Protein AF-A0A9X9LCR9-F1 (afdb_monomer_lite)

Organism: Gulo gulo (NCBI:txid48420)

Radius of gyration: 14.99 Å; chains: 1; bounding box: 38×28×44 Å

InterPro domains:
  IPR029052 Metallo-dependent phosphatase-like [G3DSA:3.60.21.10] (1-142)
  IPR029052 Metallo-dependent phosphatase-like [SSF56300] (3-139)
  IPR051693 UPF0046 metallophosphoesterase [PTHR12905] (1-142)

Structure (mmCIF, N/CA/C/O backbone):
data_AF-A0A9X9LCR9-F1
#
_entry.id   AF-A0A9X9LCR9-F1
#
loop_
_atom_site.group_PDB
_atom_site.id
_atom_site.type_symbol
_atom_site.label_atom_id
_atom_site.label_alt_id
_atom_site.label_comp_id
_atom_site.label_asym_id
_atom_site.label_entity_id
_atom_site.label_seq_id
_atom_site.pdbx_PDB_ins_code
_atom_site.Cartn_x
_atom_site.Cartn_y
_atom_site.Cartn_z
_atom_site.occupancy
_atom_site.B_iso_or_equiv
_atom_site.auth_seq_id
_atom_site.auth_comp_id
_atom_site.auth_asym_id
_atom_site.auth_atom_id
_atom_site.pdbx_PDB_model_num
ATOM 1 N N . GLN A 1 1 ? -15.978 13.711 -4.464 1.00 60.16 1 GLN A N 1
ATOM 2 C CA . GLN A 1 1 ? -16.496 12.418 -3.958 1.00 60.16 1 GLN A CA 1
ATOM 3 C C . GLN A 1 1 ? -17.805 11.974 -4.627 1.00 60.16 1 GLN A C 1
ATOM 5 O O . GLN A 1 1 ? -18.141 10.807 -4.513 1.00 60.16 1 GLN A O 1
ATOM 10 N N . SER A 1 2 ? -18.507 12.833 -5.384 1.00 73.75 2 SER A N 1
ATOM 11 C CA . SER A 1 2 ? -19.792 12.514 -6.041 1.00 73.75 2 SER A CA 1
ATOM 12 C C . SER A 1 2 ? -19.767 11.366 -7.064 1.00 73.75 2 SER A C 1
ATOM 14 O O . SER A 1 2 ? -20.827 10.879 -7.432 1.00 73.75 2 SER A O 1
ATOM 16 N N . LEU A 1 3 ? -18.588 10.927 -7.520 1.00 88.06 3 LEU A N 1
ATOM 17 C CA . LEU A 1 3 ? -18.436 9.832 -8.489 1.00 88.06 3 LEU A CA 1
ATOM 18 C C . LEU A 1 3 ? -18.243 8.449 -7.843 1.00 88.06 3 LEU A C 1
ATOM 20 O O . LEU A 1 3 ? -18.401 7.437 -8.515 1.00 88.06 3 LEU A O 1
ATOM 24 N N . LEU A 1 4 ? -17.883 8.392 -6.557 1.00 92.56 4 LEU A N 1
ATOM 25 C CA . LEU A 1 4 ? -17.561 7.157 -5.836 1.00 92.56 4 LEU A CA 1
ATOM 26 C C . LEU A 1 4 ? -18.601 6.916 -4.735 1.00 92.56 4 LEU A C 1
ATOM 28 O O . LEU A 1 4 ? -18.301 6.994 -3.550 1.00 92.56 4 LEU A O 1
ATOM 32 N N . THR A 1 5 ? -19.850 6.670 -5.131 1.00 95.25 5 THR A N 1
ATOM 33 C CA . THR A 1 5 ? -20.988 6.544 -4.197 1.00 95.25 5 THR A CA 1
ATOM 34 C C . THR A 1 5 ? -21.071 5.188 -3.502 1.00 95.25 5 THR A C 1
ATOM 36 O O . THR A 1 5 ? -21.735 5.061 -2.480 1.00 95.25 5 THR A O 1
ATOM 39 N N . ASN A 1 6 ? -20.405 4.168 -4.047 1.00 96.31 6 ASN A N 1
ATOM 40 C CA . ASN A 1 6 ? -20.475 2.783 -3.571 1.00 96.31 6 ASN A CA 1
ATOM 41 C C . ASN A 1 6 ? -19.191 2.316 -2.867 1.00 96.31 6 ASN A C 1
ATOM 43 O O . ASN A 1 6 ? -19.010 1.119 -2.656 1.00 96.31 6 ASN A O 1
ATOM 47 N N . CYS A 1 7 ? -18.293 3.235 -2.508 1.00 95.56 7 CYS A N 1
ATOM 48 C CA . CYS A 1 7 ? -17.106 2.920 -1.722 1.00 95.56 7 CYS A CA 1
ATOM 49 C C . CYS A 1 7 ? -16.768 4.038 -0.733 1.00 95.56 7 CYS A C 1
ATOM 51 O O . CYS A 1 7 ? -17.198 5.181 -0.879 1.00 95.56 7 CYS A O 1
ATOM 53 N N . VAL A 1 8 ? -15.966 3.698 0.275 1.00 96.81 8 VAL A N 1
ATOM 54 C CA . VAL A 1 8 ? -15.316 4.694 1.126 1.00 96.81 8 VAL A CA 1
ATOM 55 C C . VAL A 1 8 ? -13.973 5.029 0.491 1.00 96.81 8 VAL A C 1
ATOM 57 O O . VAL A 1 8 ? -13.064 4.203 0.474 1.00 96.81 8 VAL A O 1
ATOM 60 N N . TYR A 1 9 ? -13.856 6.231 -0.067 1.00 97.19 9 TYR A N 1
ATOM 61 C CA . TYR A 1 9 ? -12.584 6.731 -0.581 1.00 97.19 9 TYR A CA 1
ATOM 62 C C . TYR A 1 9 ? -11.676 7.166 0.572 1.00 97.19 9 TYR A C 1
ATOM 64 O O . TYR A 1 9 ? -12.100 7.973 1.400 1.00 97.19 9 TYR A O 1
ATOM 72 N N . LEU A 1 10 ? -10.433 6.678 0.582 1.00 98.19 10 LEU A N 1
ATOM 73 C CA . LEU A 1 10 ? -9.404 7.069 1.544 1.00 98.19 10 LEU A CA 1
ATOM 74 C C . LEU A 1 10 ? -8.226 7.730 0.824 1.00 98.19 10 LEU A C 1
ATOM 76 O O . LEU A 1 10 ? -7.692 7.181 -0.140 1.00 98.19 10 LEU A O 1
ATOM 80 N N . GLN A 1 11 ? -7.804 8.888 1.322 1.00 98.25 11 GLN A N 1
ATOM 81 C CA . GLN A 1 11 ? -6.579 9.564 0.906 1.00 98.25 11 GLN A CA 1
ATOM 82 C C . GLN A 1 11 ? -6.007 10.305 2.106 1.00 98.25 11 GLN A C 1
ATOM 84 O O . GLN A 1 11 ? -6.536 11.344 2.496 1.00 98.25 11 GLN A O 1
ATOM 89 N N . ASP A 1 12 ? -4.917 9.774 2.655 1.00 98.56 12 ASP A N 1
ATOM 90 C CA . ASP A 1 12 ? -4.305 10.259 3.893 1.00 98.56 12 ASP A CA 1
ATOM 91 C C . ASP A 1 12 ? -5.341 10.320 5.040 1.00 98.56 12 ASP A C 1
ATOM 93 O O . ASP A 1 12 ? -5.363 11.251 5.844 1.00 98.56 12 ASP A O 1
ATOM 97 N N . SER A 1 13 ? -6.240 9.330 5.087 1.00 98.56 13 SER A N 1
ATOM 98 C CA . SER A 1 13 ? -7.399 9.294 5.985 1.00 98.56 13 SER A CA 1
ATOM 99 C C . SER A 1 13 ? -7.719 7.872 6.450 1.00 98.56 13 SER A C 1
ATOM 101 O O . SER A 1 13 ? -7.363 6.897 5.782 1.00 98.56 13 SER A O 1
ATOM 103 N N . GLU A 1 14 ? -8.454 7.755 7.558 1.00 98.56 14 GLU A N 1
ATOM 104 C CA . GLU A 1 14 ? -8.929 6.474 8.091 1.00 98.56 14 GLU A CA 1
ATOM 105 C C . GLU A 1 14 ? -10.451 6.325 8.090 1.00 98.56 14 GLU A C 1
ATOM 107 O O . GLU A 1 14 ? -11.203 7.297 8.019 1.00 98.56 14 GLU A O 1
ATOM 112 N N . VAL A 1 15 ? -10.889 5.074 8.203 1.00 98.44 15 VAL A N 1
ATOM 113 C CA . VAL A 1 15 ? -12.267 4.681 8.491 1.00 98.44 15 VAL A CA 1
ATOM 114 C C . VAL A 1 15 ? -12.263 3.467 9.416 1.00 98.44 15 VAL A C 1
ATOM 116 O O . VAL A 1 15 ? -11.398 2.598 9.309 1.00 98.44 15 VAL A O 1
ATOM 119 N N . THR A 1 16 ? -13.260 3.376 10.294 1.00 98.06 16 THR A N 1
ATOM 120 C CA . THR A 1 16 ? -13.500 2.171 11.093 1.00 98.06 16 THR A CA 1
ATOM 121 C C . THR A 1 16 ? -14.642 1.366 10.488 1.00 98.06 16 THR A C 1
ATOM 123 O O . THR A 1 16 ? -15.760 1.865 10.363 1.00 98.06 16 THR A O 1
ATOM 126 N N . VAL A 1 17 ? -14.387 0.105 10.138 1.00 96.81 17 VAL A N 1
ATOM 127 C CA . VAL A 1 17 ? -15.395 -0.806 9.576 1.00 96.81 17 VAL A CA 1
ATOM 128 C C . VAL A 1 17 ? -15.409 -2.090 10.389 1.00 96.81 17 VAL A C 1
ATOM 130 O O . VAL A 1 17 ? -14.409 -2.796 10.461 1.00 96.81 17 VAL A O 1
ATOM 133 N N . ARG A 1 18 ? -16.555 -2.406 11.009 1.00 95.25 18 ARG A N 1
ATOM 134 C CA . ARG A 1 18 ? -16.722 -3.604 11.858 1.00 95.25 18 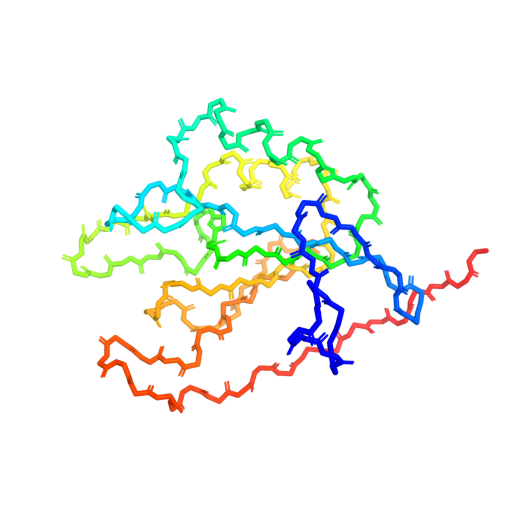ARG A CA 1
ATOM 135 C C . ARG A 1 18 ? -15.624 -3.744 12.930 1.00 95.25 18 ARG A C 1
ATOM 137 O O . ARG A 1 18 ? -15.129 -4.836 13.177 1.00 95.25 18 ARG A O 1
ATOM 144 N N . GLY A 1 19 ? -15.241 -2.619 13.534 1.00 95.94 19 GLY A N 1
ATOM 145 C CA . GLY A 1 19 ? -14.210 -2.546 14.571 1.00 95.94 19 GLY A CA 1
ATOM 146 C C . GLY A 1 19 ? -12.770 -2.472 14.056 1.00 95.94 19 GLY A C 1
ATOM 147 O O . GLY A 1 19 ? -11.893 -2.147 14.842 1.00 95.94 19 GLY A O 1
ATOM 148 N N . PHE A 1 20 ? -12.512 -2.722 12.768 1.00 97.62 20 PHE A N 1
ATOM 149 C CA . PHE A 1 20 ? -11.172 -2.588 12.195 1.00 97.62 20 PHE A CA 1
ATOM 150 C C . PHE A 1 20 ? -10.888 -1.140 11.821 1.00 97.62 20 PHE A C 1
ATOM 152 O O . PHE A 1 20 ? -11.672 -0.538 11.081 1.00 97.62 20 PHE A O 1
ATOM 159 N N . ARG A 1 21 ? -9.751 -0.607 12.267 1.00 98.19 21 ARG A N 1
ATOM 160 C CA . ARG A 1 21 ? -9.237 0.695 11.828 1.00 98.19 21 ARG A CA 1
ATOM 161 C C . ARG A 1 21 ? -8.440 0.530 10.540 1.00 98.19 21 ARG A C 1
ATOM 163 O O . ARG A 1 21 ? -7.424 -0.166 10.515 1.00 98.19 21 ARG A O 1
ATOM 170 N N . ILE A 1 22 ? -8.913 1.167 9.473 1.00 98.81 22 ILE A N 1
ATOM 171 C CA . ILE A 1 22 ? -8.351 1.062 8.126 1.00 98.81 22 ILE A CA 1
ATOM 172 C C . ILE A 1 22 ? -7.832 2.432 7.704 1.00 98.81 22 ILE A C 1
ATOM 174 O O . ILE A 1 22 ? -8.616 3.374 7.615 1.00 98.81 22 ILE A O 1
ATOM 178 N N . TYR A 1 23 ? -6.538 2.540 7.408 1.00 98.88 23 TYR A N 1
ATOM 179 C CA . TYR A 1 23 ? -5.921 3.774 6.913 1.00 98.88 23 TYR A CA 1
ATOM 180 C C . TYR A 1 23 ? -5.494 3.619 5.454 1.00 98.88 23 TYR A C 1
ATOM 182 O O . TYR A 1 23 ? -4.895 2.606 5.093 1.00 98.88 23 TYR A O 1
ATOM 190 N N . GLY A 1 24 ? -5.772 4.622 4.617 1.00 98.81 24 GLY A N 1
ATOM 191 C CA . GLY A 1 24 ? -5.448 4.598 3.189 1.00 98.81 24 GLY A CA 1
ATOM 192 C C . GLY A 1 24 ? -4.637 5.807 2.732 1.00 98.81 24 GLY A C 1
ATOM 193 O O . GLY A 1 24 ? -4.992 6.945 3.038 1.00 98.81 24 GLY A O 1
ATOM 194 N N . SER A 1 25 ? -3.578 5.579 1.950 1.00 98.75 25 SER A N 1
ATOM 195 C CA . SER A 1 25 ? -2.771 6.654 1.357 1.00 98.75 25 SER A CA 1
ATOM 196 C C . SER A 1 25 ? -2.227 6.295 -0.038 1.00 98.75 25 SER A C 1
ATOM 198 O O . SER A 1 25 ? -1.707 5.194 -0.231 1.00 98.75 25 SER A O 1
ATOM 200 N N . PRO A 1 26 ? -2.323 7.191 -1.042 1.00 98.50 26 PRO A N 1
ATOM 201 C CA . PRO A 1 26 ? -1.983 6.861 -2.427 1.00 98.50 26 PRO A CA 1
ATOM 202 C C . PRO A 1 26 ? -0.506 7.084 -2.779 1.00 98.50 26 PRO A C 1
ATOM 204 O O . PRO A 1 26 ? -0.095 6.734 -3.884 1.00 98.50 26 PRO A O 1
ATOM 207 N N . TRP A 1 27 ? 0.276 7.716 -1.898 1.00 98.56 27 TRP A N 1
ATOM 208 C CA . TRP A 1 27 ? 1.621 8.175 -2.238 1.00 98.56 27 TRP A CA 1
ATOM 209 C C . TRP A 1 27 ? 2.573 7.018 -2.544 1.00 98.56 27 TRP A C 1
ATOM 211 O O . TRP A 1 27 ? 2.448 5.909 -2.024 1.00 98.56 27 TRP A O 1
ATOM 221 N N . GLN A 1 28 ? 3.551 7.283 -3.399 1.00 96.56 28 GLN A N 1
ATOM 222 C CA . GLN A 1 28 ? 4.578 6.316 -3.764 1.00 96.56 28 GLN A CA 1
ATOM 223 C C . GLN A 1 28 ? 5.899 7.017 -4.096 1.00 96.56 28 GLN A C 1
ATOM 225 O O . GLN A 1 28 ? 5.895 8.191 -4.491 1.00 96.56 28 GLN A O 1
ATOM 230 N N . PRO A 1 29 ? 7.042 6.315 -3.964 1.00 96.81 29 PRO A N 1
ATOM 231 C CA . PRO A 1 29 ? 8.285 6.772 -4.560 1.00 96.81 29 PRO A CA 1
ATOM 232 C C . PRO A 1 29 ? 8.101 7.039 -6.045 1.00 96.81 29 PRO A C 1
ATOM 234 O O . PRO A 1 29 ? 7.487 6.236 -6.741 1.00 96.81 29 PRO A O 1
ATOM 237 N N . TRP A 1 30 ? 8.677 8.144 -6.510 1.00 92.88 30 TRP A N 1
ATOM 238 C CA . TRP A 1 30 ? 8.523 8.604 -7.883 1.00 92.88 30 TRP A CA 1
ATOM 239 C C . TRP A 1 30 ? 8.633 7.478 -8.929 1.00 92.88 30 TRP A C 1
ATOM 241 O O . TRP A 1 30 ? 9.650 6.780 -9.012 1.00 92.88 30 TRP A O 1
ATOM 251 N N . PHE A 1 31 ? 7.588 7.349 -9.750 1.00 85.12 31 PHE A N 1
ATOM 252 C CA . PHE A 1 31 ? 7.482 6.392 -10.845 1.00 85.12 31 PHE A CA 1
ATOM 253 C C . PHE A 1 31 ? 6.814 7.039 -12.067 1.00 85.12 31 PHE A C 1
ATOM 255 O O . PHE A 1 31 ? 5.655 7.450 -12.016 1.00 85.12 31 PHE A O 1
ATOM 262 N N . TYR A 1 32 ? 7.560 7.152 -13.169 1.00 80.56 32 TYR A N 1
ATOM 263 C CA . TYR A 1 32 ? 7.091 7.643 -14.474 1.00 80.56 32 TYR A CA 1
ATOM 264 C C . TYR A 1 32 ? 6.191 8.892 -14.453 1.00 80.56 32 TYR A C 1
ATOM 266 O O . TYR A 1 32 ? 5.152 8.876 -15.084 1.00 80.56 32 TYR A O 1
ATOM 274 N N . GLY A 1 33 ? 6.521 9.993 -13.778 1.00 87.25 33 GLY A N 1
ATOM 275 C CA . GLY A 1 33 ? 5.758 11.254 -13.925 1.00 87.25 33 GLY A CA 1
ATOM 276 C C . GLY A 1 33 ? 4.234 11.167 -13.683 1.00 87.25 33 GLY A C 1
ATOM 277 O O . GLY A 1 33 ? 3.500 12.065 -14.088 1.00 87.25 33 GLY A O 1
ATOM 278 N N . TRP A 1 34 ? 3.752 10.089 -13.058 1.00 92.69 34 TRP A N 1
ATOM 279 C CA . TRP A 1 34 ? 2.344 9.841 -12.759 1.00 92.69 34 TRP A CA 1
ATOM 280 C C . TRP A 1 34 ? 1.892 10.600 -11.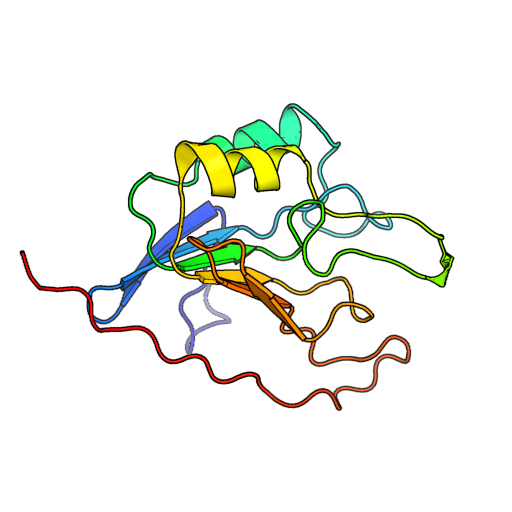506 1.00 92.69 34 TRP A C 1
ATOM 282 O O . TRP A 1 34 ? 2.696 11.223 -10.804 1.00 92.69 34 TRP A O 1
ATOM 292 N N . GLY A 1 35 ? 0.589 10.537 -11.222 1.00 94.12 35 GLY A N 1
ATOM 293 C CA . GLY A 1 35 ? 0.004 11.104 -10.010 1.00 94.12 35 GLY A CA 1
ATOM 294 C C . GLY A 1 35 ? 0.547 10.468 -8.725 1.00 94.12 35 GLY A C 1
ATOM 295 O O . GLY A 1 35 ? 1.039 9.340 -8.726 1.00 94.12 35 GLY A O 1
ATOM 296 N N . PHE A 1 36 ? 0.432 11.213 -7.622 1.00 96.56 36 PHE A N 1
ATOM 297 C CA . PHE A 1 36 ? 0.805 10.782 -6.265 1.00 96.56 36 PHE A CA 1
ATOM 298 C C . PHE A 1 36 ? 2.263 10.322 -6.097 1.00 96.56 36 PHE A C 1
ATOM 300 O O . PHE A 1 36 ? 2.593 9.544 -5.204 1.00 96.56 36 PHE A O 1
ATOM 307 N N . ASN A 1 37 ? 3.157 10.851 -6.928 1.00 96.69 37 ASN A N 1
ATOM 308 C CA . ASN A 1 37 ? 4.591 10.649 -6.800 1.00 96.69 37 ASN A CA 1
ATOM 309 C C . ASN A 1 37 ? 5.213 11.668 -5.847 1.00 96.69 37 ASN A C 1
ATOM 311 O O . ASN A 1 37 ? 4.996 12.871 -5.992 1.00 96.69 37 ASN A O 1
ATOM 315 N N . LEU A 1 38 ? 6.062 11.190 -4.941 1.00 97.88 38 LEU A N 1
ATOM 316 C CA . LEU A 1 38 ? 6.935 12.035 -4.130 1.00 97.88 38 LEU A CA 1
ATOM 317 C C . LEU A 1 38 ? 8.391 11.551 -4.212 1.00 97.88 38 LEU A C 1
ATOM 319 O O . LEU A 1 38 ? 8.646 10.363 -4.455 1.00 97.88 38 LEU A O 1
ATOM 323 N N . PRO A 1 39 ? 9.370 12.454 -4.018 1.00 97.75 39 PRO A N 1
ATOM 324 C CA . PRO A 1 39 ? 10.758 12.060 -3.826 1.00 97.75 39 PRO A CA 1
ATOM 325 C C . PRO A 1 39 ? 10.907 11.105 -2.635 1.00 97.75 39 PRO A C 1
ATOM 327 O O . PRO A 1 39 ? 10.211 11.234 -1.628 1.00 97.75 39 PRO A O 1
ATOM 330 N N . ARG A 1 40 ? 11.847 10.158 -2.739 1.00 98.25 40 ARG A N 1
ATOM 331 C CA . ARG A 1 40 ? 12.229 9.290 -1.611 1.00 98.25 40 ARG A CA 1
ATOM 332 C C . ARG A 1 40 ? 12.776 10.116 -0.441 1.00 98.25 40 ARG A C 1
ATOM 334 O O . ARG A 1 40 ? 13.276 11.221 -0.646 1.00 98.25 40 ARG A O 1
ATOM 341 N N . GLY A 1 41 ? 12.722 9.559 0.768 1.00 98.25 41 GLY A N 1
ATOM 342 C CA . GLY A 1 41 ? 13.165 10.239 1.984 1.00 98.25 41 GLY A CA 1
ATOM 343 C C . GLY A 1 41 ? 12.065 11.095 2.609 1.00 98.25 41 GLY A C 1
ATOM 344 O O . GLY A 1 41 ? 10.924 10.653 2.748 1.00 98.25 41 GLY A O 1
ATOM 345 N N . GLN A 1 42 ? 12.418 12.323 2.992 1.00 98.38 42 GLN A N 1
ATOM 346 C CA . GLN A 1 42 ? 11.608 13.180 3.862 1.00 98.38 42 GLN A CA 1
ATOM 347 C C . GLN A 1 42 ? 10.179 13.423 3.350 1.00 98.38 42 GLN A C 1
ATOM 349 O O . GLN A 1 42 ? 9.237 13.316 4.126 1.00 98.38 42 GLN A O 1
ATOM 354 N N . ALA A 1 43 ? 9.994 13.669 2.049 1.00 98.38 43 ALA A N 1
ATOM 355 C CA . ALA A 1 43 ? 8.671 13.956 1.486 1.00 98.38 43 ALA A CA 1
ATOM 356 C C . ALA A 1 43 ? 7.686 12.782 1.644 1.00 98.38 43 ALA A C 1
ATOM 358 O O . ALA A 1 43 ? 6.509 12.983 1.935 1.00 98.38 43 ALA A O 1
ATOM 359 N N . LEU A 1 44 ? 8.164 11.545 1.479 1.00 98.62 44 LEU A N 1
ATOM 360 C CA . LEU A 1 44 ? 7.362 10.352 1.748 1.00 98.62 44 LEU A CA 1
ATOM 361 C C . LEU A 1 44 ? 7.183 10.123 3.248 1.00 98.62 44 LEU A C 1
ATOM 363 O O . LEU A 1 44 ? 6.079 9.806 3.682 1.00 98.62 44 LEU A O 1
ATOM 367 N N . LEU A 1 45 ? 8.238 10.315 4.043 1.00 98.69 45 LEU A N 1
ATOM 368 C CA . LEU A 1 45 ? 8.165 10.169 5.497 1.00 98.69 45 LEU A CA 1
ATOM 369 C C . LEU A 1 45 ? 7.106 11.093 6.112 1.00 98.69 45 LEU A C 1
ATOM 371 O O . LEU A 1 45 ? 6.361 10.662 6.983 1.00 98.69 45 LEU A O 1
ATOM 375 N N . GLU A 1 46 ? 6.980 12.327 5.625 1.00 98.69 46 GLU A N 1
ATOM 376 C CA . GLU A 1 46 ? 5.935 13.263 6.054 1.00 98.69 46 GLU A CA 1
ATOM 377 C C . GLU A 1 46 ? 4.528 12.707 5.842 1.00 98.69 46 GLU A C 1
ATOM 379 O O . GLU A 1 46 ? 3.666 12.897 6.696 1.00 98.69 46 GLU A O 1
ATOM 384 N N . LYS A 1 47 ? 4.300 11.961 4.756 1.00 98.75 47 LYS A N 1
ATOM 385 C CA . LYS A 1 47 ? 3.030 11.263 4.515 1.00 98.75 47 LYS A CA 1
ATOM 386 C C . LYS A 1 47 ? 2.854 10.069 5.437 1.00 98.75 47 LYS A C 1
ATOM 388 O O . LYS A 1 47 ? 1.791 9.898 6.024 1.00 98.75 47 LYS A O 1
ATOM 393 N N . TRP A 1 48 ? 3.900 9.275 5.628 1.00 98.69 48 TRP A N 1
ATOM 394 C CA . TRP A 1 48 ? 3.849 8.101 6.501 1.00 98.69 48 TRP A CA 1
ATOM 395 C C . TRP A 1 48 ? 3.701 8.457 7.978 1.00 98.69 48 TRP A C 1
ATOM 397 O O . TRP A 1 48 ? 3.109 7.688 8.730 1.00 98.69 48 TRP A O 1
ATOM 407 N N . ASN A 1 49 ? 4.148 9.640 8.393 1.00 98.69 49 ASN A N 1
ATOM 408 C CA . ASN A 1 49 ? 3.931 10.169 9.738 1.00 98.69 49 ASN A CA 1
ATOM 409 C C . ASN A 1 49 ? 2.461 10.507 10.026 1.00 98.69 49 ASN A C 1
ATOM 411 O O . ASN A 1 49 ? 2.088 10.575 11.193 1.00 98.69 49 ASN A O 1
ATOM 415 N N . LEU A 1 50 ? 1.618 10.667 8.999 1.00 98.69 50 LEU A N 1
ATOM 416 C CA . LEU A 1 50 ? 0.174 10.870 9.171 1.00 98.69 50 LEU A CA 1
ATOM 417 C C . LEU A 1 50 ? -0.571 9.579 9.529 1.00 98.69 50 LEU A C 1
ATOM 419 O O . LEU A 1 50 ? -1.714 9.648 9.974 1.00 98.69 50 LEU A O 1
ATOM 423 N N . ILE A 1 51 ? 0.050 8.409 9.332 1.00 98.81 51 ILE A N 1
ATOM 424 C CA . ILE A 1 51 ? -0.559 7.121 9.671 1.00 98.81 51 ILE A CA 1
ATOM 425 C C . ILE A 1 51 ? -0.619 7.016 11.203 1.00 98.81 51 ILE A C 1
ATOM 427 O O . ILE A 1 51 ? 0.448 6.996 11.832 1.00 98.81 51 ILE A O 1
ATOM 431 N N . PRO A 1 52 ? -1.809 6.934 11.821 1.00 98.06 52 PRO A N 1
ATOM 432 C CA . PRO A 1 52 ? -1.926 6.841 13.267 1.00 98.06 52 PRO A CA 1
ATOM 433 C C . PRO A 1 52 ? -1.435 5.482 13.779 1.00 98.06 52 PRO A C 1
ATOM 435 O O . PRO A 1 52 ? -1.362 4.497 13.046 1.00 98.06 52 PRO A O 1
ATOM 438 N N . GLU A 1 53 ? -1.093 5.425 15.062 1.00 96.19 53 GLU A N 1
ATOM 439 C CA . GLU A 1 53 ? -0.845 4.155 15.747 1.00 96.19 53 GLU A CA 1
ATOM 440 C C . GLU A 1 53 ? -2.155 3.374 15.944 1.00 96.19 53 GLU A C 1
ATOM 442 O O . GLU A 1 53 ? -3.249 3.952 15.967 1.00 96.19 53 GLU A O 1
ATOM 447 N N . GLY A 1 54 ? -2.050 2.049 16.081 1.00 93.81 54 GLY A N 1
ATOM 448 C CA . GLY A 1 54 ? -3.204 1.167 16.284 1.00 93.81 54 GLY A CA 1
ATOM 449 C C . GLY A 1 54 ? -4.105 1.013 15.053 1.00 93.81 54 GLY A C 1
ATOM 450 O O . GLY A 1 54 ? -5.295 0.750 15.204 1.00 93.81 54 GLY A O 1
ATOM 451 N N . VAL A 1 55 ? -3.567 1.232 13.850 1.00 97.69 55 VAL A N 1
ATOM 452 C CA . VAL A 1 55 ? -4.223 0.862 12.588 1.00 97.69 55 VAL A CA 1
ATOM 453 C C . VAL A 1 55 ? -4.149 -0.653 12.428 1.00 97.69 55 VAL A C 1
ATOM 455 O O . VAL A 1 55 ? -3.065 -1.226 12.477 1.00 97.69 55 VAL A O 1
ATOM 458 N N . ASP A 1 56 ? -5.285 -1.307 12.193 1.00 98.25 56 ASP A N 1
ATOM 459 C CA . ASP A 1 56 ? -5.323 -2.751 11.944 1.00 98.25 56 ASP A CA 1
ATOM 460 C C . ASP A 1 56 ? -4.919 -3.087 10.507 1.00 98.25 56 ASP A C 1
ATOM 462 O O . ASP A 1 56 ? -4.209 -4.067 10.265 1.00 98.25 56 ASP A O 1
ATOM 466 N N . ILE A 1 57 ? -5.405 -2.284 9.554 1.00 98.75 57 ILE A N 1
ATOM 467 C CA . ILE A 1 57 ? -5.235 -2.502 8.118 1.00 98.75 57 ILE A CA 1
ATOM 468 C C . ILE A 1 57 ? -4.698 -1.227 7.473 1.00 98.75 57 ILE A C 1
ATOM 470 O O . ILE A 1 57 ? -5.364 -0.192 7.451 1.00 98.75 57 ILE A O 1
ATOM 474 N N . LEU A 1 58 ? -3.501 -1.312 6.903 1.00 98.94 58 LEU A N 1
ATOM 475 C CA . LEU A 1 58 ? -2.909 -0.246 6.106 1.00 98.94 58 LEU A CA 1
ATOM 476 C C . LEU A 1 58 ? -3.108 -0.537 4.617 1.00 98.94 58 LEU A C 1
ATOM 478 O O . LEU A 1 58 ? -2.829 -1.642 4.155 1.00 98.94 58 LEU A O 1
ATOM 482 N N . ILE A 1 59 ? -3.548 0.463 3.859 1.00 98.94 59 ILE A N 1
ATOM 483 C CA . ILE A 1 59 ? -3.678 0.3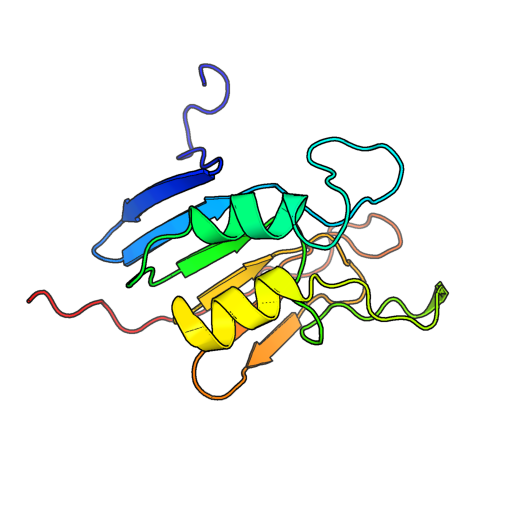99 2.404 1.00 98.94 59 ILE A CA 1
ATOM 484 C C . ILE A 1 59 ? -2.793 1.481 1.786 1.00 98.94 59 ILE A C 1
ATOM 486 O O . ILE A 1 59 ? -3.006 2.674 2.010 1.00 98.94 59 ILE A O 1
ATOM 490 N N . THR A 1 60 ? -1.816 1.075 0.979 1.00 98.88 60 THR A N 1
ATOM 491 C CA . THR A 1 60 ? -1.008 2.000 0.170 1.00 98.88 60 THR A CA 1
ATOM 492 C C . THR A 1 60 ? -1.061 1.626 -1.300 1.00 98.88 60 THR A C 1
ATOM 494 O O . THR A 1 60 ? -1.380 0.495 -1.647 1.00 98.88 60 THR A O 1
ATOM 497 N N . HIS A 1 61 ? -0.755 2.559 -2.202 1.00 98.31 61 HIS A N 1
ATOM 498 C CA . HIS A 1 61 ? -0.698 2.200 -3.620 1.00 98.31 61 HIS A CA 1
ATOM 499 C C . HIS A 1 61 ? 0.502 1.287 -3.931 1.00 98.31 61 HIS A C 1
ATOM 501 O O . HIS A 1 61 ? 0.336 0.238 -4.553 1.00 98.31 61 HIS A O 1
ATOM 507 N N . GLY A 1 62 ? 1.698 1.672 -3.469 1.00 97.94 62 GLY A N 1
ATOM 508 C CA . GLY A 1 62 ? 2.944 0.927 -3.672 1.00 97.94 62 GLY A CA 1
ATOM 509 C C . GLY A 1 62 ? 3.446 0.182 -2.424 1.00 97.94 62 GLY A C 1
ATOM 510 O O . GLY A 1 62 ? 2.968 0.446 -1.316 1.00 97.94 62 GLY A O 1
ATOM 511 N N . PRO A 1 63 ? 4.420 -0.733 -2.596 1.00 98.62 63 PRO A N 1
ATOM 512 C CA . PRO A 1 63 ? 4.934 -1.586 -1.526 1.00 98.62 63 PRO A CA 1
ATOM 513 C C . PRO A 1 63 ? 5.935 -0.881 -0.583 1.00 98.62 63 PRO A C 1
ATOM 515 O O . PRO A 1 63 ? 6.651 0.044 -0.998 1.00 98.62 63 PRO A O 1
ATOM 518 N N . PRO A 1 64 ? 6.075 -1.355 0.672 1.00 98.75 64 PRO A N 1
ATOM 519 C CA . PRO A 1 64 ? 7.258 -1.081 1.484 1.00 98.75 64 PRO A CA 1
ATOM 520 C C . PRO A 1 64 ? 8.478 -1.826 0.917 1.00 98.75 64 PRO A C 1
ATOM 522 O O . PRO A 1 64 ? 8.344 -2.812 0.192 1.00 98.75 64 PRO A O 1
ATOM 525 N N . LEU A 1 65 ? 9.690 -1.353 1.222 1.00 98.75 65 LEU A N 1
ATOM 526 C CA . LEU A 1 65 ? 10.918 -2.012 0.763 1.00 98.75 65 LEU A CA 1
ATOM 527 C C . LEU A 1 65 ? 10.969 -3.483 1.218 1.00 98.75 65 LEU A C 1
ATOM 529 O O . LEU A 1 65 ? 10.711 -3.786 2.377 1.00 98.75 65 LEU A O 1
ATOM 533 N N . GLY A 1 66 ? 11.370 -4.384 0.319 1.00 98.44 66 GLY A N 1
ATOM 534 C CA . GLY A 1 66 ? 11.674 -5.784 0.640 1.00 98.44 66 GLY A CA 1
ATOM 535 C C . GLY A 1 66 ? 10.476 -6.737 0.610 1.00 98.44 66 GLY A C 1
ATOM 536 O O . GLY A 1 66 ? 10.683 -7.948 0.512 1.00 98.44 66 GLY A O 1
ATOM 537 N N . PHE A 1 67 ? 9.245 -6.220 0.605 1.00 98.75 67 PHE A N 1
ATOM 538 C CA . PHE A 1 67 ? 8.024 -7.023 0.533 1.00 98.75 67 PHE A CA 1
ATOM 539 C C . PHE A 1 67 ? 7.364 -6.854 -0.830 1.00 98.75 67 PHE A C 1
ATOM 541 O O . PHE A 1 67 ? 6.778 -5.815 -1.120 1.00 98.75 67 PHE A O 1
ATOM 548 N N . LEU A 1 68 ? 7.440 -7.904 -1.658 1.00 98.56 68 LEU A N 1
ATOM 549 C CA . LEU A 1 68 ? 6.723 -7.988 -2.938 1.00 98.56 68 LEU A CA 1
ATOM 550 C C . LEU A 1 68 ? 6.991 -6.798 -3.893 1.00 98.56 68 LEU A C 1
ATOM 552 O O . LEU A 1 68 ? 6.120 -6.374 -4.650 1.00 98.56 68 LEU A O 1
ATOM 556 N N . ASP A 1 69 ? 8.217 -6.268 -3.851 1.00 98.31 69 ASP A N 1
ATOM 557 C CA . ASP A 1 69 ? 8.656 -5.034 -4.520 1.00 98.31 69 ASP A CA 1
ATOM 558 C C . ASP A 1 69 ? 9.848 -5.235 -5.478 1.00 98.31 69 ASP A C 1
ATOM 560 O O . ASP A 1 69 ? 10.523 -4.275 -5.862 1.00 98.31 69 ASP A O 1
ATOM 564 N N . TRP A 1 70 ? 10.169 -6.484 -5.822 1.00 98.12 70 TRP A N 1
ATOM 565 C CA . TRP A 1 70 ? 11.229 -6.797 -6.779 1.00 98.12 70 TRP A CA 1
ATOM 566 C C . TRP A 1 70 ? 10.743 -6.584 -8.209 1.00 98.12 70 TRP A C 1
ATOM 568 O O . TRP A 1 70 ? 9.708 -7.118 -8.598 1.00 98.12 70 TRP A O 1
ATOM 578 N N . VAL A 1 71 ? 11.526 -5.861 -9.008 1.00 96.69 71 VAL A N 1
ATOM 579 C CA . VAL A 1 71 ? 11.265 -5.658 -10.438 1.00 96.69 71 VAL A CA 1
ATOM 580 C C . VAL A 1 71 ? 12.357 -6.373 -11.241 1.00 96.69 71 VAL A C 1
ATOM 582 O O . VAL A 1 71 ? 13.446 -5.812 -11.412 1.00 96.69 71 VAL A O 1
ATOM 585 N N . PRO A 1 72 ? 12.098 -7.584 -11.778 1.00 95.38 72 PRO A N 1
ATOM 586 C CA . PRO A 1 72 ? 13.091 -8.388 -12.493 1.00 95.38 72 PRO A CA 1
ATOM 587 C C . PRO A 1 72 ? 13.761 -7.647 -13.650 1.00 95.38 72 PRO A C 1
ATOM 589 O O . PRO A 1 72 ? 14.982 -7.675 -13.771 1.00 95.38 72 PRO A O 1
ATOM 592 N N . LYS A 1 73 ? 12.986 -6.903 -14.453 1.00 92.94 73 LYS A N 1
ATOM 593 C CA . LYS A 1 73 ? 13.506 -6.141 -15.606 1.00 92.94 73 LYS A CA 1
ATOM 594 C C . LYS A 1 73 ? 14.527 -5.066 -15.224 1.00 92.94 73 LYS A C 1
ATOM 596 O O . LYS A 1 73 ? 15.329 -4.673 -16.061 1.00 92.94 73 LYS A O 1
ATOM 601 N N . LYS A 1 74 ? 14.474 -4.570 -13.986 1.00 92.19 74 LYS A N 1
ATOM 602 C CA . LYS A 1 74 ? 15.385 -3.546 -13.458 1.00 92.19 74 LYS A CA 1
ATOM 603 C C . LYS A 1 74 ? 16.429 -4.129 -12.499 1.00 92.19 74 LYS A C 1
ATOM 605 O O . LYS A 1 74 ? 17.281 -3.384 -12.038 1.00 92.19 74 LYS A O 1
ATOM 610 N N . MET A 1 75 ? 16.339 -5.425 -12.178 1.00 96.44 75 MET A N 1
ATOM 611 C CA . MET A 1 75 ? 17.141 -6.104 -11.152 1.00 96.44 75 MET A CA 1
ATOM 612 C C . MET A 1 75 ? 17.248 -5.300 -9.848 1.00 96.44 75 MET A C 1
ATOM 614 O O . MET A 1 75 ? 18.322 -5.173 -9.264 1.00 96.44 75 MET A O 1
ATOM 618 N N . GLN A 1 76 ? 16.129 -4.722 -9.404 1.00 96.81 76 GLN A N 1
ATOM 619 C CA . GLN A 1 76 ? 16.121 -3.836 -8.244 1.00 96.81 76 GLN A CA 1
ATOM 620 C C . GLN A 1 76 ? 14.841 -3.966 -7.420 1.00 96.81 76 GLN A C 1
ATOM 622 O O . GLN A 1 76 ? 13.770 -4.314 -7.926 1.00 96.81 76 GLN A O 1
ATOM 627 N N . ARG A 1 77 ? 14.967 -3.599 -6.146 1.00 97.69 77 ARG A N 1
ATOM 628 C CA . ARG A 1 77 ? 13.857 -3.364 -5.222 1.00 97.69 77 ARG A CA 1
ATOM 629 C C . ARG A 1 77 ? 13.376 -1.926 -5.371 1.00 97.69 77 ARG A C 1
ATOM 631 O O . ARG A 1 77 ? 14.198 -1.013 -5.463 1.00 97.69 77 ARG A O 1
ATOM 638 N N . VAL A 1 78 ? 12.064 -1.717 -5.424 1.00 97.44 78 VAL A N 1
ATOM 639 C CA . VAL A 1 78 ? 11.482 -0.378 -5.635 1.00 97.44 78 VAL A CA 1
ATOM 640 C C . VAL A 1 78 ? 10.580 0.092 -4.501 1.00 97.44 78 VAL A C 1
ATOM 642 O O . VAL A 1 78 ? 10.113 1.231 -4.551 1.00 97.44 78 VAL A O 1
ATOM 645 N N . GLY A 1 79 ? 10.373 -0.715 -3.463 1.00 98.25 79 GLY A N 1
ATOM 646 C CA . GLY A 1 79 ? 9.559 -0.323 -2.321 1.00 98.25 79 GLY A CA 1
ATOM 647 C C . GLY A 1 79 ? 10.143 0.863 -1.549 1.00 98.25 79 GLY A C 1
ATOM 648 O O . GLY A 1 79 ? 11.299 1.266 -1.727 1.00 98.25 79 GLY A O 1
ATOM 649 N N . CYS A 1 80 ? 9.315 1.486 -0.716 1.00 98.69 80 CYS A N 1
ATOM 650 C CA . CYS A 1 80 ? 9.704 2.644 0.088 1.00 98.69 80 CYS A CA 1
ATOM 651 C C . CYS A 1 80 ? 10.352 2.214 1.416 1.00 98.69 80 CYS A C 1
ATOM 653 O O . CYS A 1 80 ? 9.761 1.454 2.184 1.00 98.69 80 CYS A O 1
ATOM 655 N N . VAL A 1 81 ? 11.558 2.722 1.698 1.00 98.75 81 VAL A N 1
ATOM 656 C CA . VAL A 1 81 ? 12.297 2.457 2.948 1.00 98.75 81 VAL A CA 1
ATOM 657 C C . VAL A 1 81 ? 11.591 3.098 4.141 1.00 98.75 81 VAL A C 1
ATOM 659 O O . VAL A 1 81 ? 11.463 2.489 5.199 1.00 98.75 81 VAL A O 1
ATOM 662 N N . GLU A 1 82 ? 11.105 4.324 3.974 1.00 98.81 82 GLU A N 1
ATOM 663 C CA . GLU A 1 82 ? 10.427 5.082 5.024 1.00 98.81 82 GLU A CA 1
ATOM 664 C C . GLU A 1 82 ? 9.092 4.427 5.403 1.00 98.81 82 GLU A C 1
ATOM 666 O O . GLU A 1 82 ? 8.738 4.379 6.582 1.00 98.81 82 GLU A O 1
ATOM 671 N N . LEU A 1 83 ? 8.389 3.858 4.416 1.00 98.88 83 LEU A N 1
ATOM 672 C CA . LEU A 1 83 ? 7.167 3.088 4.638 1.00 98.88 83 LEU A CA 1
ATOM 673 C C . LEU A 1 83 ? 7.466 1.794 5.397 1.00 98.88 83 LEU A C 1
ATOM 675 O O . LEU A 1 83 ? 6.793 1.514 6.381 1.00 98.88 83 LEU A O 1
ATOM 679 N N . LEU A 1 84 ? 8.509 1.050 5.004 1.00 98.81 84 LEU A N 1
ATOM 680 C CA . LEU A 1 84 ? 8.940 -0.151 5.729 1.00 98.81 84 LEU A CA 1
ATOM 681 C C . LEU A 1 84 ? 9.239 0.159 7.201 1.00 98.81 84 LEU A C 1
ATOM 683 O O . LEU A 1 84 ? 8.720 -0.507 8.093 1.00 98.81 84 LEU A O 1
ATOM 687 N N . ASN A 1 85 ? 10.046 1.193 7.458 1.00 98.62 85 ASN A N 1
ATOM 688 C CA . ASN A 1 85 ? 10.391 1.596 8.821 1.00 98.62 85 ASN A CA 1
ATOM 689 C C . ASN A 1 85 ? 9.145 1.992 9.622 1.00 98.62 85 ASN A C 1
ATOM 691 O O . ASN A 1 85 ? 9.024 1.617 10.785 1.00 98.62 85 ASN A O 1
ATOM 695 N N . THR A 1 86 ? 8.209 2.711 8.999 1.00 98.75 86 THR A N 1
ATOM 696 C CA . THR A 1 86 ? 6.943 3.103 9.630 1.00 98.75 86 THR A CA 1
ATOM 697 C C . THR A 1 86 ? 6.097 1.884 9.993 1.00 98.75 86 THR A C 1
ATOM 699 O O . THR A 1 86 ? 5.622 1.783 11.125 1.00 98.75 86 THR A O 1
ATOM 702 N N . VAL A 1 87 ? 5.946 0.941 9.062 1.00 98.69 87 VAL A N 1
ATOM 703 C CA . VAL A 1 87 ? 5.169 -0.288 9.253 1.00 98.69 87 VAL A CA 1
ATOM 704 C C . VAL A 1 87 ? 5.789 -1.152 10.346 1.00 98.69 87 VAL A C 1
ATOM 706 O O . VAL A 1 87 ? 5.105 -1.493 11.301 1.00 98.69 87 VAL A O 1
ATOM 709 N N . GLN A 1 88 ? 7.086 -1.446 10.282 1.00 98.56 88 GLN A N 1
ATOM 710 C CA . GLN A 1 88 ? 7.700 -2.408 11.201 1.00 98.56 88 GLN A CA 1
ATOM 711 C C . GLN A 1 88 ? 8.010 -1.848 12.590 1.00 98.56 88 GLN A C 1
ATOM 713 O O . GLN A 1 88 ? 8.038 -2.612 13.555 1.00 98.56 88 GLN A O 1
ATOM 718 N N . ARG A 1 89 ? 8.279 -0.541 12.714 1.00 98.19 89 ARG A N 1
ATOM 719 C CA . ARG A 1 89 ? 8.774 0.047 13.973 1.00 98.19 89 ARG A CA 1
ATOM 720 C C . ARG A 1 89 ? 7.747 0.875 14.732 1.00 98.19 89 ARG A C 1
ATOM 722 O O . ARG A 1 89 ? 7.977 1.138 15.905 1.00 98.19 89 ARG A O 1
ATOM 729 N N . ARG A 1 90 ? 6.671 1.324 14.077 1.00 98.38 90 ARG A N 1
ATOM 730 C CA . ARG A 1 90 ? 5.711 2.259 14.682 1.00 98.38 90 ARG A CA 1
ATOM 731 C C . ARG A 1 90 ? 4.266 1.797 14.567 1.00 98.38 90 ARG A C 1
ATOM 733 O O . ARG A 1 90 ? 3.594 1.672 15.577 1.00 98.38 90 ARG A O 1
ATOM 740 N N . VAL A 1 91 ? 3.777 1.576 13.347 1.00 98.50 91 VAL A N 1
ATOM 741 C CA . VAL A 1 91 ? 2.345 1.315 13.119 1.00 98.50 91 VAL A CA 1
ATOM 742 C C . VAL A 1 91 ? 1.997 -0.148 13.371 1.00 98.50 91 VAL A C 1
ATOM 744 O O . VAL A 1 91 ? 0.978 -0.419 13.993 1.00 98.50 91 VAL A O 1
ATOM 747 N N . GLN A 1 92 ? 2.841 -1.069 12.896 1.00 98.38 92 GLN A N 1
ATOM 748 C CA . GLN A 1 92 ? 2.703 -2.521 13.054 1.00 98.38 92 GLN A CA 1
ATOM 749 C C . GLN A 1 92 ? 1.278 -3.043 12.769 1.00 98.38 92 GLN A C 1
ATOM 751 O O . GLN A 1 92 ? 0.698 -3.734 13.609 1.00 98.38 92 GLN A O 1
ATOM 756 N N . PRO A 1 93 ? 0.690 -2.709 11.598 1.00 98.44 93 PRO A N 1
ATOM 757 C CA . PRO A 1 93 ? -0.645 -3.167 11.249 1.00 98.44 93 PRO A CA 1
ATOM 758 C C . PRO A 1 93 ? -0.663 -4.688 11.095 1.00 98.44 93 PRO A C 1
ATOM 760 O O . PRO A 1 93 ? 0.315 -5.313 10.697 1.00 98.44 93 PRO A O 1
ATOM 763 N N . ARG A 1 94 ? -1.816 -5.305 11.336 1.00 98.19 94 ARG A N 1
ATOM 764 C CA . ARG A 1 94 ? -1.986 -6.754 11.138 1.00 98.19 94 ARG A CA 1
ATOM 765 C C . ARG A 1 94 ? -1.916 -7.114 9.653 1.00 98.19 94 ARG A C 1
ATOM 767 O O . ARG A 1 94 ? -1.438 -8.190 9.288 1.00 98.19 94 ARG A O 1
ATOM 774 N N . LEU A 1 95 ? -2.384 -6.203 8.800 1.00 98.81 95 LEU A N 1
ATOM 775 C CA . LEU A 1 95 ? -2.420 -6.356 7.352 1.00 98.81 95 LEU A CA 1
ATOM 776 C C . LEU A 1 95 ? -1.967 -5.066 6.657 1.00 98.81 95 LEU A C 1
ATOM 778 O O . LEU A 1 95 ? -2.485 -3.988 6.937 1.00 98.81 95 LEU A O 1
ATOM 782 N N . HIS A 1 96 ? -1.049 -5.184 5.702 1.00 98.88 96 HIS A N 1
ATOM 783 C CA . HIS A 1 96 ? -0.665 -4.114 4.785 1.00 98.88 96 HIS A CA 1
ATOM 784 C C . HIS A 1 96 ? -0.946 -4.548 3.346 1.00 98.88 96 HIS A C 1
ATOM 786 O O . HIS A 1 96 ? -0.279 -5.434 2.811 1.00 98.88 96 HIS A O 1
ATOM 792 N N . VAL A 1 97 ? -1.949 -3.931 2.722 1.00 98.94 97 VAL A N 1
ATOM 793 C CA . VAL A 1 97 ? -2.351 -4.204 1.338 1.00 98.94 97 VAL A CA 1
ATOM 794 C C . VAL A 1 97 ? -1.830 -3.111 0.415 1.00 98.94 97 VAL A C 1
ATOM 796 O O . VAL A 1 97 ? -1.961 -1.920 0.701 1.00 98.94 97 VAL A O 1
ATOM 799 N N . PHE A 1 98 ? -1.264 -3.519 -0.712 1.00 98.88 98 PHE A N 1
ATOM 800 C CA . PHE A 1 98 ? -0.776 -2.627 -1.756 1.00 98.88 98 PHE A CA 1
ATOM 801 C C . PHE A 1 98 ? -0.828 -3.296 -3.130 1.00 98.88 98 PHE A C 1
ATOM 803 O O . PHE A 1 98 ? -1.340 -4.405 -3.280 1.00 98.88 98 PHE A O 1
ATOM 810 N N . GLY A 1 99 ? -0.331 -2.614 -4.159 1.00 97.94 99 GLY A N 1
ATOM 811 C CA . GLY A 1 99 ? -0.227 -3.147 -5.512 1.00 97.94 99 GLY A CA 1
ATOM 812 C C . GLY A 1 99 ? 0.960 -2.541 -6.248 1.00 97.94 99 GLY A C 1
ATOM 813 O O . GLY A 1 99 ? 2.088 -2.573 -5.753 1.00 97.94 99 GLY A O 1
ATOM 814 N N . HIS A 1 100 ? 0.684 -1.968 -7.422 1.00 96.75 100 HIS A N 1
ATOM 815 C CA . HIS A 1 100 ? 1.611 -1.229 -8.287 1.00 96.75 100 HIS A CA 1
ATOM 816 C C . HIS A 1 100 ? 2.713 -2.077 -8.950 1.00 96.75 100 HIS A C 1
ATOM 818 O O . HIS A 1 100 ? 2.933 -1.964 -10.154 1.00 96.75 100 HIS A O 1
ATOM 824 N N . ILE A 1 101 ? 3.380 -2.962 -8.208 1.00 97.44 101 ILE A N 1
ATOM 825 C CA . ILE A 1 101 ? 4.425 -3.848 -8.733 1.00 97.44 101 ILE A CA 1
ATOM 826 C C . ILE A 1 101 ? 3.790 -5.170 -9.153 1.00 97.44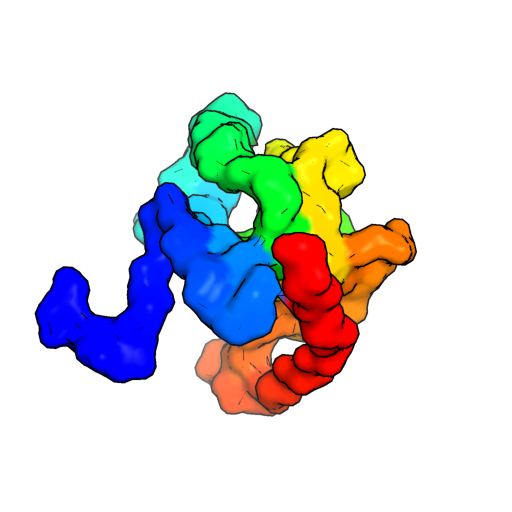 101 ILE A C 1
ATOM 828 O O . ILE A 1 101 ? 3.629 -6.077 -8.339 1.00 97.44 101 ILE A O 1
ATOM 832 N N . HIS A 1 102 ? 3.399 -5.268 -10.424 1.00 97.69 102 HIS A N 1
ATOM 833 C CA . HIS A 1 102 ? 2.638 -6.404 -10.956 1.00 97.69 102 HIS A CA 1
ATOM 834 C C . HIS A 1 102 ? 3.399 -7.735 -10.847 1.00 97.69 102 HIS A C 1
ATOM 836 O O . HIS A 1 102 ? 2.787 -8.783 -10.650 1.00 97.69 102 HIS A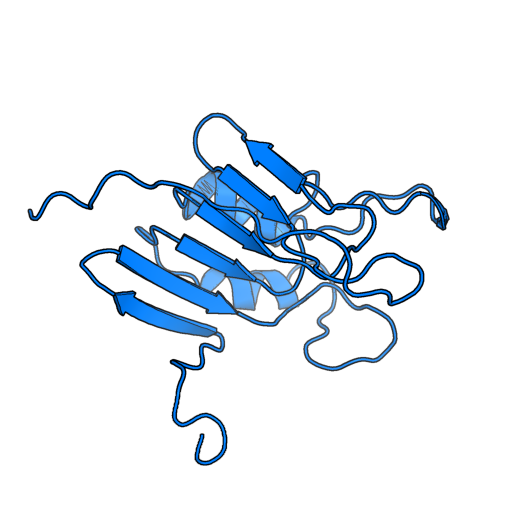 O 1
ATOM 842 N N . GLU A 1 103 ? 4.731 -7.705 -10.941 1.00 97.62 103 GLU A N 1
ATOM 843 C CA . GLU A 1 103 ? 5.602 -8.872 -10.738 1.00 97.62 103 GLU A CA 1
ATOM 844 C C . GLU A 1 103 ? 5.549 -9.423 -9.314 1.00 97.62 103 GLU A C 1
ATOM 846 O O . GLU A 1 103 ? 5.900 -10.578 -9.087 1.00 97.62 103 GLU A O 1
ATOM 851 N N . GLY A 1 104 ? 5.136 -8.591 -8.361 1.00 97.88 104 GLY A N 1
ATOM 852 C CA . GLY A 1 104 ? 5.099 -8.916 -6.948 1.00 97.88 104 GLY A CA 1
ATOM 853 C C . GLY A 1 104 ? 3.764 -9.462 -6.458 1.00 97.88 104 GLY A C 1
ATOM 854 O O . GLY A 1 104 ? 3.629 -9.584 -5.250 1.00 97.88 104 GLY A O 1
ATOM 855 N N . TYR A 1 105 ? 2.777 -9.753 -7.315 1.00 98.69 105 TYR A N 1
ATOM 856 C CA . TYR A 1 105 ? 1.494 -10.317 -6.866 1.00 98.69 105 TYR A CA 1
ATOM 857 C C . TYR A 1 105 ? 1.705 -11.510 -5.914 1.00 98.69 105 TYR A C 1
ATOM 859 O O . TYR A 1 105 ? 2.420 -12.458 -6.247 1.00 98.69 105 TYR A O 1
ATOM 867 N N . GLY A 1 106 ? 1.087 -11.463 -4.730 1.00 98.62 106 GLY A N 1
ATOM 868 C CA . GLY A 1 106 ? 1.236 -12.513 -3.724 1.00 98.62 106 GLY A CA 1
ATOM 869 C C . GLY A 1 106 ? 1.150 -12.024 -2.281 1.00 98.62 106 GLY A C 1
ATOM 870 O O . GLY A 1 106 ? 0.639 -10.939 -1.996 1.00 98.62 106 GLY A O 1
ATOM 871 N N . VAL A 1 107 ? 1.649 -12.861 -1.367 1.00 98.75 107 VAL A N 1
ATOM 872 C CA . VAL A 1 107 ? 1.584 -12.658 0.087 1.00 98.75 107 VAL A CA 1
ATOM 873 C C . VAL A 1 107 ? 2.946 -12.944 0.723 1.00 98.75 107 VAL A C 1
ATOM 875 O O . VAL A 1 107 ? 3.602 -13.927 0.382 1.00 98.75 107 VAL A O 1
ATOM 878 N N . MET A 1 108 ? 3.361 -12.100 1.666 1.00 98.69 108 MET A N 1
ATOM 879 C CA . MET A 1 108 ? 4.513 -12.304 2.554 1.00 98.69 108 MET A CA 1
ATOM 880 C C . MET A 1 108 ? 4.126 -11.942 3.992 1.00 98.69 108 MET A C 1
ATOM 882 O O . MET A 1 108 ? 3.1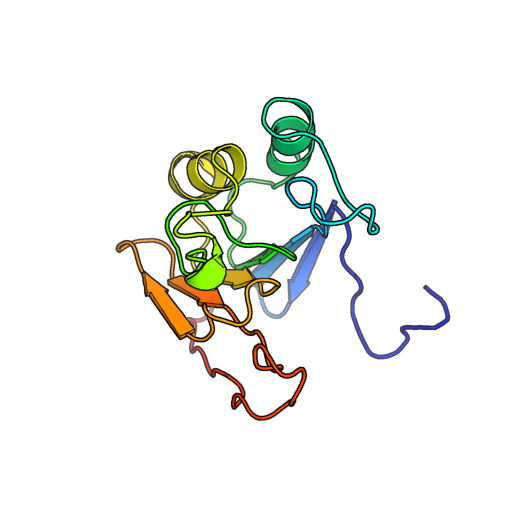25 -11.269 4.215 1.00 98.69 108 MET A O 1
ATOM 886 N N . ALA A 1 109 ? 4.922 -12.350 4.977 1.00 98.12 109 ALA A N 1
ATOM 887 C CA . ALA A 1 109 ? 4.739 -11.944 6.368 1.00 98.12 109 ALA A CA 1
ATOM 888 C C . ALA A 1 109 ? 6.093 -11.791 7.071 1.00 98.12 109 ALA A C 1
ATOM 890 O O . ALA A 1 109 ? 7.060 -12.451 6.689 1.00 98.12 109 ALA A O 1
ATOM 891 N N . ASP A 1 110 ? 6.151 -10.944 8.099 1.00 97.81 110 ASP A N 1
ATOM 892 C CA . ASP A 1 110 ? 7.341 -10.754 8.949 1.00 97.81 110 ASP A CA 1
ATOM 893 C C . ASP A 1 110 ? 7.153 -11.236 10.397 1.00 97.81 110 ASP A C 1
ATOM 895 O O . ASP A 1 110 ? 7.961 -10.934 11.271 1.00 97.81 110 ASP A O 1
ATOM 899 N N . GLY A 1 111 ? 6.086 -11.999 10.645 1.00 97.00 111 GLY A N 1
ATOM 900 C CA . GLY A 1 111 ? 5.689 -12.473 11.972 1.00 97.00 111 GLY A CA 1
ATOM 901 C C . GLY A 1 111 ? 4.705 -11.546 12.691 1.00 97.00 111 GLY A C 1
ATOM 902 O O . GLY A 1 111 ? 3.956 -12.028 13.538 1.00 97.00 111 GLY A O 1
ATOM 903 N N . THR A 1 112 ? 4.639 -10.268 12.307 1.00 97.00 112 THR A N 1
ATOM 904 C CA . THR A 1 112 ? 3.695 -9.285 12.866 1.00 97.00 112 THR A CA 1
ATOM 905 C C . THR A 1 112 ? 2.686 -8.833 11.816 1.00 97.00 112 THR A C 1
ATOM 907 O O . THR A 1 112 ? 1.477 -8.929 12.025 1.00 97.00 112 THR A O 1
ATOM 910 N N . THR A 1 113 ? 3.181 -8.370 10.669 1.00 98.69 113 THR A N 1
ATOM 911 C CA . THR A 1 113 ? 2.381 -7.834 9.566 1.00 98.69 113 THR A CA 1
ATOM 912 C C . THR A 1 113 ? 2.290 -8.863 8.445 1.00 98.69 113 THR A C 1
ATOM 914 O O . THR A 1 113 ? 3.299 -9.442 8.030 1.00 98.69 113 THR A O 1
ATOM 917 N N . THR A 1 114 ? 1.085 -9.070 7.913 1.00 98.81 114 THR A N 1
ATOM 918 C CA . THR A 1 114 ? 0.895 -9.738 6.617 1.00 98.81 114 THR A CA 1
ATOM 919 C C . THR A 1 114 ? 0.910 -8.691 5.508 1.00 98.81 114 THR A C 1
ATOM 921 O O . THR A 1 114 ? 0.163 -7.719 5.566 1.00 98.81 114 THR A O 1
ATOM 924 N N . TYR A 1 115 ? 1.740 -8.888 4.490 1.00 98.88 115 TYR A N 1
ATOM 925 C CA . TYR A 1 115 ? 1.898 -7.999 3.341 1.00 98.88 115 TYR A CA 1
ATOM 926 C C . TYR A 1 115 ? 1.259 -8.637 2.115 1.00 98.88 115 TYR A C 1
ATOM 928 O O . TYR A 1 115 ? 1.611 -9.761 1.749 1.00 98.88 115 TYR A O 1
ATOM 936 N N . VAL A 1 116 ? 0.344 -7.921 1.467 1.00 98.88 116 VAL A N 1
ATOM 937 C CA . VAL A 1 116 ? -0.403 -8.425 0.311 1.00 98.88 116 VAL A CA 1
ATOM 938 C C . VAL A 1 116 ? -0.243 -7.472 -0.858 1.00 98.88 116 VAL A C 1
ATOM 940 O O . VAL A 1 116 ? -0.730 -6.343 -0.822 1.00 98.88 116 VAL A O 1
ATOM 943 N N . ASN A 1 117 ? 0.386 -7.957 -1.923 1.00 98.88 117 ASN A N 1
ATOM 944 C CA . ASN A 1 117 ? 0.367 -7.287 -3.213 1.00 98.88 117 ASN A CA 1
ATOM 945 C C . ASN A 1 117 ? -0.817 -7.828 -4.021 1.00 98.88 117 ASN A C 1
ATOM 947 O O . ASN A 1 117 ? -0.766 -8.928 -4.573 1.00 98.88 117 ASN A O 1
ATOM 951 N N . ALA A 1 118 ? -1.881 -7.036 -4.087 1.00 98.56 118 ALA A N 1
ATOM 952 C CA . ALA A 1 118 ? -3.142 -7.361 -4.741 1.00 98.56 118 ALA A CA 1
ATOM 953 C C . ALA A 1 118 ? -3.198 -6.876 -6.205 1.00 98.56 118 ALA A C 1
ATOM 955 O O . ALA A 1 118 ? -4.271 -6.545 -6.712 1.00 98.56 118 ALA A O 1
ATOM 956 N N . SER A 1 119 ? -2.055 -6.791 -6.898 1.00 98.38 119 SER A N 1
ATOM 957 C CA . SER A 1 119 ? -2.023 -6.402 -8.314 1.00 98.38 119 SER A CA 1
ATOM 958 C C . SER A 1 119 ? -2.790 -7.413 -9.172 1.00 98.38 119 SER A C 1
ATOM 960 O O . SER A 1 119 ? -2.294 -8.499 -9.455 1.00 98.38 119 SER A O 1
ATOM 962 N N . VAL A 1 120 ? -3.999 -7.043 -9.604 1.00 98.00 120 VAL A N 1
ATOM 963 C CA . VAL A 1 120 ? -4.862 -7.878 -10.465 1.00 98.00 120 VAL A CA 1
ATOM 964 C C . VAL A 1 120 ? -4.263 -8.039 -11.865 1.00 98.00 120 VAL A C 1
ATOM 966 O O . VAL A 1 120 ? -4.351 -9.099 -12.486 1.00 98.00 120 VAL A O 1
ATOM 969 N N . CYS A 1 121 ? -3.635 -6.978 -12.371 1.00 97.62 121 CYS A N 1
ATOM 970 C CA . CYS A 1 121 ? -2.984 -6.990 -13.671 1.00 97.62 121 CYS A CA 1
ATOM 971 C C . CYS A 1 121 ? -1.589 -7.618 -13.603 1.00 97.62 121 CYS A C 1
ATOM 973 O O . CYS A 1 121 ? -0.816 -7.359 -12.685 1.00 97.62 121 CYS A O 1
ATOM 975 N N . THR A 1 122 ? -1.236 -8.376 -14.638 1.00 96.19 122 THR A N 1
ATOM 976 C CA . THR A 1 122 ? 0.140 -8.831 -14.886 1.00 96.19 122 THR A CA 1
ATOM 977 C C . THR A 1 122 ? 0.976 -7.729 -15.544 1.00 96.19 122 THR A C 1
ATOM 979 O O . THR A 1 122 ? 0.466 -6.674 -15.931 1.00 96.19 122 THR A O 1
ATOM 982 N N . VAL A 1 123 ? 2.272 -7.976 -15.753 1.00 93.19 123 VAL A N 1
ATOM 983 C CA . VAL A 1 123 ? 3.171 -7.064 -16.496 1.00 93.19 123 VAL A CA 1
ATOM 984 C C . VAL A 1 123 ? 2.726 -6.769 -17.931 1.00 93.19 123 VAL A C 1
ATOM 986 O O . VAL A 1 123 ? 3.154 -5.776 -18.510 1.00 93.19 123 VAL A O 1
ATOM 989 N N . ASN A 1 124 ? 1.864 -7.619 -18.496 1.00 95.38 124 ASN A N 1
ATOM 990 C CA . ASN A 1 124 ? 1.277 -7.453 -19.827 1.00 95.38 124 ASN A CA 1
ATOM 991 C C . ASN A 1 124 ? -0.106 -6.778 -19.769 1.00 95.38 124 ASN A C 1
ATOM 993 O O . ASN A 1 124 ? -0.876 -6.863 -20.726 1.00 95.38 124 ASN A O 1
ATOM 997 N N . TYR A 1 125 ? -0.443 -6.157 -18.632 1.00 94.44 125 TYR A N 1
ATOM 998 C CA . TYR A 1 125 ? -1.711 -5.468 -18.376 1.00 94.44 125 TYR A CA 1
ATOM 999 C C . TYR A 1 125 ? -2.954 -6.356 -18.530 1.00 94.44 125 TYR A C 1
ATOM 1001 O O . TYR A 1 125 ? -4.039 -5.871 -18.832 1.00 94.44 125 TYR A O 1
ATOM 1009 N N . GLN A 1 126 ? -2.800 -7.663 -18.303 1.00 97.62 126 GLN A N 1
ATOM 1010 C CA . GLN A 1 126 ? -3.915 -8.611 -18.313 1.00 97.62 126 GLN A CA 1
ATOM 1011 C C . GLN A 1 126 ? -4.444 -8.808 -16.886 1.00 97.62 126 GLN A C 1
ATOM 1013 O O . GLN A 1 126 ? -3.639 -9.194 -16.032 1.00 97.62 126 GLN A O 1
ATOM 1018 N N . PRO A 1 127 ? -5.743 -8.581 -16.608 1.00 97.00 127 PRO A N 1
ATOM 1019 C CA . PRO A 1 127 ? -6.333 -8.658 -15.268 1.00 97.00 127 PRO A CA 1
ATOM 1020 C C . PRO A 1 127 ? -6.664 -10.107 -14.875 1.00 97.00 127 PRO A C 1
ATOM 1022 O O . PRO A 1 127 ? -7.826 -10.473 -14.720 1.00 97.00 127 PRO A O 1
ATOM 1025 N N . VAL A 1 128 ? -5.639 -10.954 -14.790 1.00 97.56 128 VAL A N 1
ATOM 1026 C CA . VAL A 1 128 ? -5.795 -12.412 -14.628 1.00 97.56 128 VAL A CA 1
ATOM 1027 C C . VAL A 1 128 ? -5.314 -12.941 -13.281 1.00 97.56 128 VAL A C 1
ATOM 1029 O O . VAL A 1 128 ? -5.548 -14.112 -12.984 1.00 97.56 128 VAL A O 1
ATOM 1032 N N . ASN A 1 129 ? -4.658 -12.118 -12.457 1.00 98.19 129 ASN A N 1
ATOM 1033 C CA . ASN A 1 129 ? -4.306 -12.550 -11.110 1.00 98.19 129 ASN A CA 1
ATOM 1034 C C . ASN A 1 129 ? -5.593 -12.650 -10.271 1.00 98.19 129 ASN A C 1
ATOM 1036 O O . ASN A 1 129 ? -6.373 -11.691 -10.245 1.00 98.19 129 ASN A O 1
ATOM 1040 N N . PRO A 1 130 ? -5.848 -13.791 -9.607 1.00 98.31 130 PRO A N 1
ATOM 1041 C CA . PRO A 1 130 ? -7.073 -13.974 -8.845 1.00 98.31 130 PRO A CA 1
ATOM 1042 C C . PRO A 1 130 ? -7.100 -13.064 -7.605 1.00 98.31 130 PRO A C 1
ATOM 1044 O O . PRO A 1 130 ? -6.051 -12.655 -7.106 1.00 98.31 130 PRO A O 1
ATOM 1047 N N . PRO A 1 131 ? -8.287 -12.747 -7.064 1.00 98.25 131 PRO A N 1
ATOM 1048 C CA . PRO A 1 131 ? -8.387 -12.087 -5.769 1.00 98.25 131 PRO A CA 1
ATOM 1049 C C . PRO A 1 131 ? -7.720 -12.913 -4.661 1.00 98.25 131 PRO A C 1
ATOM 1051 O O . PRO A 1 131 ? -7.874 -14.134 -4.608 1.00 98.25 131 PRO A O 1
ATOM 1054 N N . ILE A 1 132 ? -7.028 -12.236 -3.746 1.00 98.50 132 ILE A N 1
ATOM 1055 C CA . ILE A 1 132 ? -6.455 -12.848 -2.542 1.00 98.50 132 ILE A CA 1
ATOM 1056 C C . ILE A 1 132 ? -7.449 -12.664 -1.393 1.00 98.50 132 ILE A C 1
ATOM 1058 O O . ILE A 1 132 ? -7.859 -11.541 -1.101 1.00 98.50 132 ILE A O 1
ATOM 1062 N N . VAL A 1 133 ? -7.823 -13.762 -0.735 1.00 98.25 133 VAL A N 1
ATOM 1063 C CA . VAL A 1 133 ? -8.706 -13.759 0.441 1.00 98.25 133 VAL A CA 1
ATOM 1064 C C . VAL A 1 133 ? -7.853 -13.892 1.702 1.00 98.25 133 VAL A C 1
ATOM 1066 O O . VAL A 1 133 ? -7.029 -14.799 1.787 1.00 98.25 133 VAL A O 1
ATOM 1069 N N . ILE A 1 134 ? -8.042 -12.982 2.662 1.00 97.56 134 ILE A N 1
ATOM 1070 C CA . ILE A 1 134 ? -7.333 -12.959 3.948 1.00 97.56 134 ILE A CA 1
ATOM 1071 C C . ILE A 1 134 ? -8.359 -12.930 5.078 1.00 97.56 134 ILE A C 1
ATOM 1073 O O . ILE A 1 134 ? -9.182 -12.016 5.142 1.00 97.56 134 ILE A O 1
ATOM 1077 N N . ASP A 1 135 ? -8.259 -13.887 5.995 1.00 96.62 135 ASP A N 1
ATOM 1078 C CA . ASP A 1 135 ? -9.057 -13.914 7.216 1.00 96.62 135 ASP A CA 1
ATOM 1079 C C . ASP A 1 135 ? -8.308 -13.218 8.357 1.00 96.62 135 ASP A C 1
ATOM 1081 O O . ASP A 1 135 ? -7.183 -13.583 8.707 1.00 96.62 135 ASP A O 1
ATOM 1085 N N . LEU A 1 136 ? -8.944 -12.217 8.969 1.00 94.88 136 LEU A N 1
ATOM 1086 C CA . LEU A 1 136 ? -8.432 -11.545 10.160 1.00 94.88 136 LEU A CA 1
ATOM 1087 C C . LEU A 1 136 ? -9.328 -11.863 11.362 1.00 94.88 136 LEU A C 1
ATOM 1089 O O . LEU A 1 136 ? -10.539 -11.650 11.285 1.00 94.88 136 LEU A O 1
ATOM 1093 N N . PRO A 1 137 ? -8.761 -12.296 12.505 1.00 93.00 137 PRO A N 1
ATOM 1094 C CA . PRO A 1 137 ? -9.513 -12.384 13.751 1.00 93.00 137 PRO A CA 1
ATOM 1095 C C . PRO A 1 137 ? -10.208 -11.060 14.075 1.00 93.00 137 PRO A C 1
ATOM 1097 O O . PRO A 1 137 ? -9.554 -10.010 14.050 1.00 93.00 137 PRO A O 1
ATOM 1100 N N . THR A 1 138 ? -11.500 -11.123 14.399 1.00 90.06 138 THR A N 1
ATOM 1101 C CA . THR A 1 138 ? -12.316 -9.959 14.757 1.00 90.06 138 THR A CA 1
ATOM 1102 C C . THR A 1 138 ? -11.648 -9.161 15.881 1.00 90.06 138 THR A C 1
ATOM 1104 O O . THR A 1 138 ? -11.183 -9.775 16.850 1.00 90.06 138 THR A O 1
ATOM 1107 N N . PRO A 1 139 ? -11.589 -7.819 15.794 1.00 87.50 139 PRO A N 1
ATOM 1108 C CA . PRO A 1 139 ? -11.097 -6.992 16.882 1.00 87.50 139 PRO A CA 1
ATOM 1109 C C . PRO A 1 139 ? -11.944 -7.280 18.117 1.00 87.50 139 PRO A C 1
ATOM 1111 O O . PRO A 1 139 ? -13.173 -7.354 18.040 1.00 87.50 139 PRO A O 1
ATOM 1114 N N . ARG A 1 140 ? -11.294 -7.519 19.256 1.00 74.75 140 ARG A N 1
ATOM 1115 C CA . ARG A 1 140 ? -12.027 -7.662 20.512 1.00 74.75 140 ARG A CA 1
ATOM 1116 C C . ARG A 1 140 ? -12.565 -6.278 20.852 1.00 74.75 140 ARG A C 1
ATOM 1118 O O . ARG A 1 140 ? -11.777 -5.344 20.935 1.00 74.75 140 ARG A O 1
ATOM 1125 N N . ASN A 1 141 ? -13.879 -6.157 21.033 1.00 57.88 141 ASN A N 1
ATOM 1126 C CA . ASN A 1 141 ? -14.447 -4.971 21.663 1.00 57.88 141 ASN A CA 1
ATOM 1127 C C . ASN A 1 141 ? -13.817 -4.871 23.058 1.00 57.88 141 ASN A C 1
ATOM 1129 O O . ASN A 1 141 ? -14.092 -5.720 23.907 1.00 57.88 141 ASN A O 1
ATOM 1133 N N . SER A 1 142 ? -12.912 -3.915 23.247 1.00 51.53 142 SER A N 1
ATOM 1134 C CA . SER A 1 142 ? -12.534 -3.424 24.571 1.00 51.53 142 SER A CA 1
ATOM 1135 C C . SER A 1 142 ? -13.621 -2.496 25.084 1.00 51.53 142 SER A C 1
ATOM 1137 O O . SER A 1 142 ? -13.992 -1.598 24.291 1.00 51.53 142 SER A O 1
#

pLDDT: mean 95.94, std 6.99, range [51.53, 98.94]

Secondary structure (DSSP, 8-state):
-TT-TTS---SSEEEEETTEEEEEE--EE--TT-TTEE-TTHHHHHHHTTSPTT-SEEEESSPBTTSS-EEGGGTEE-SBHHHHHHIIIII--SEEEE-S-GGG-EEEE-SS-EEEE---S-TTS---SPPPP---PPPP--

Sequence (142 aa):
QSLLTNCVYLQDSEVTVRGFRIYGSPWQPWFYGWGFNLPRGQALLEKWNLIPEGVDILITHGPPLGFLDWVPKKMQRVGCVELLNTVQRRVQPRLHVFGHIHEGYGVMADGTTTYVNASVCTVNYQPVNPPIVIDLPTPRNS

Foldseek 3Di:
DVVPPPDDDADLDWDADLNAIEHEHEAFDDDDPDPRHDHADPVVLVSLVSQDAPHQEYEYAFAAWPQLQQDVVVRDGRHHPSNVCSCPPGRQHQEYEYEPNQSSADWDDDVRYIYGHQHLAHPVRDSHDDGDDDDDDRDPDD